Protein AF-L7LVC6-F1 (afdb_monomer)

Solvent-accessible surface area (backbone atoms only — not comparable to full-atom values): 7428 Å² total; per-residue (Å²): 144,88,68,78,77,69,68,68,66,68,63,77,78,66,74,89,70,81,80,62,83,80,78,74,78,79,74,86,75,53,43,55,91,85,61,80,53,53,95,81,52,83,38,82,44,34,86,44,43,36,33,56,82,37,88,79,61,53,76,31,20,15,54,32,57,74,77,60,29,29,31,44,21,32,73,60,40,20,40,48,82,89,20,58,22,86,38,62,66,57,37,23,68,61,36,74,37,92,50,70,43,77,70,87,74,56,98,79,49,86,67,71,79,89,77,84,132

Sequence (117 aa):
MRADVFMLLLFIFSTAHGGGPVKERKKLQGYDPTDRGYPNDTSPCHSYRGTKRCFDDRTGWHFNWYYQMCFLSDYTHCGIADNYFPTCDACNNKCKVHVCAKKLVPPDSWEPPIGRF

Secondary structure (DSSP, 8-state):
--STTSSSSTTSSS---------PPPPPSS--TT----TT--STTTT--EES--SS--SSEEEETTTTEEEE--SS-EE-TTS-BSSHHHHHHHHT---EES----TT-----S---

Radius of gyration: 23.48 Å; Cα contacts (8 Å, |Δi|>4): 176; chains: 1; bounding box: 56×30×71 Å

pLDDT: mean 77.27, std 16.79, range [41.5, 97.56]

Foldseek 3Di:
DPDPPVVVVVVVPPDPPPPDPDPDFDDDPQADPPDQFDPPQPFLCRRWGKHQCCDDLAAFWFARRVVRAIERDHNGIDTPDPRTGNDRVRRCVRRVHDDYDDDDRPPPNPPDPPDDD

Nearest PDB structures (foldseek):
  6q6c-assembly2_B  TM=6.882E-01  e=2.527E-01  Conus striatus
  4bqd-assembly1_A  TM=7.908E-01  e=5.518E-01  Homo sapiens
  2ody-assembly2_F  TM=6.850E-01  e=5.889E-01  Rhipicephalus microplus
  4bd9-assembly1_B  TM=6.139E-01  e=6.285E-01  Sabellastarte magnifica
  4bqd-assembly2_B  TM=4.994E-01  e=5.170E-01  Homo sapiens

Organism: Rhipicephalus pulchellus (NCBI:txid72859)

InterPro domains:
  IPR036880 Pancreatic trypsin inhibitor Kunitz domain superfamily [G3DSA:4.10.410.10] (16-105)
  IPR036880 Pancreatic trypsin inhibitor Kunitz domain superfamily [SSF57362] (43-98)

Structure (mmCIF, N/CA/C/O backbone):
data_AF-L7LVC6-F1
#
_entry.id   AF-L7LVC6-F1
#
loop_
_atom_site.group_PDB
_atom_site.id
_atom_site.type_symbol
_atom_site.label_atom_id
_atom_site.label_alt_id
_atom_site.label_comp_id
_atom_site.label_asym_id
_atom_site.label_entity_id
_atom_site.label_seq_id
_atom_site.pdbx_PDB_ins_code
_atom_site.Cartn_x
_atom_site.Cartn_y
_atom_site.Cartn_z
_atom_site.occupancy
_atom_site.B_iso_or_equiv
_atom_site.auth_seq_id
_atom_site.auth_comp_id
_atom_site.auth_asym_id
_atom_site.auth_atom_id
_atom_site.pdbx_PDB_model_num
ATOM 1 N N . MET A 1 1 ? 41.396 6.016 -61.512 1.00 48.44 1 MET A N 1
ATOM 2 C CA . MET A 1 1 ? 41.288 6.819 -60.274 1.00 48.44 1 MET A CA 1
ATOM 3 C C . MET A 1 1 ? 39.819 6.850 -59.867 1.00 48.44 1 MET A C 1
ATOM 5 O O . MET A 1 1 ? 39.059 7.625 -60.430 1.00 48.44 1 MET A O 1
ATOM 9 N N . ARG A 1 2 ? 39.365 5.893 -59.045 1.00 57.16 2 ARG A N 1
ATOM 10 C CA . ARG A 1 2 ? 37.951 5.777 -58.631 1.00 57.16 2 ARG A CA 1
ATOM 11 C C . ARG A 1 2 ? 37.835 4.892 -57.380 1.00 57.16 2 ARG A C 1
ATOM 13 O O . ARG A 1 2 ? 37.229 3.833 -57.419 1.00 57.16 2 ARG A O 1
ATOM 20 N N . ALA A 1 3 ? 38.502 5.295 -56.302 1.00 52.41 3 ALA A N 1
ATOM 21 C CA . ALA A 1 3 ? 38.415 4.625 -54.998 1.00 52.41 3 ALA A CA 1
ATOM 22 C C . ALA A 1 3 ? 38.141 5.617 -53.852 1.00 52.41 3 ALA A C 1
ATOM 24 O O . ALA A 1 3 ? 37.585 5.236 -52.828 1.00 52.41 3 ALA A O 1
ATOM 25 N N . ASP A 1 4 ? 38.423 6.905 -54.057 1.00 50.94 4 ASP A N 1
ATOM 26 C CA . ASP A 1 4 ? 38.396 7.902 -52.979 1.00 50.94 4 ASP A CA 1
ATOM 27 C C . ASP A 1 4 ? 37.000 8.431 -52.619 1.00 50.94 4 ASP A C 1
ATOM 29 O O . ASP A 1 4 ? 36.819 9.045 -51.572 1.00 50.94 4 ASP A O 1
ATOM 33 N N . VAL A 1 5 ? 35.980 8.167 -53.442 1.00 53.28 5 VAL A N 1
ATOM 34 C CA . VAL A 1 5 ? 34.625 8.707 -53.210 1.00 53.28 5 VAL A CA 1
ATOM 35 C C . VAL A 1 5 ? 33.804 7.842 -52.241 1.00 53.28 5 VAL A C 1
ATOM 37 O O . VAL A 1 5 ? 32.863 8.334 -51.624 1.00 53.28 5 VAL A O 1
ATOM 40 N N . PHE A 1 6 ? 34.168 6.571 -52.039 1.00 50.06 6 PHE A N 1
ATOM 41 C CA . PHE A 1 6 ? 33.396 5.661 -51.179 1.00 50.06 6 PHE A CA 1
ATOM 42 C C . PHE A 1 6 ? 33.766 5.734 -49.689 1.00 50.06 6 PHE A C 1
ATOM 44 O O . PHE A 1 6 ? 32.959 5.345 -48.849 1.00 50.06 6 PHE A O 1
ATOM 51 N N . MET A 1 7 ? 34.938 6.274 -49.340 1.00 51.56 7 MET A N 1
ATOM 52 C CA . MET A 1 7 ? 35.385 6.359 -47.940 1.00 51.56 7 MET A CA 1
ATOM 53 C C . MET A 1 7 ? 34.762 7.525 -47.157 1.00 51.56 7 MET A C 1
ATOM 55 O O . MET A 1 7 ? 34.677 7.463 -45.934 1.00 51.56 7 MET A O 1
ATOM 59 N N . LEU A 1 8 ? 34.272 8.569 -47.832 1.00 50.34 8 LEU A N 1
ATOM 60 C CA . LEU A 1 8 ? 33.687 9.743 -47.166 1.00 50.34 8 LEU A CA 1
ATOM 61 C C . LEU A 1 8 ? 32.216 9.559 -46.750 1.00 50.34 8 LEU A C 1
ATOM 63 O O . LEU A 1 8 ? 31.724 10.302 -45.906 1.00 50.34 8 LEU A O 1
ATOM 67 N N . LEU A 1 9 ? 31.518 8.551 -47.282 1.00 49.88 9 LEU A N 1
ATOM 68 C CA . LEU A 1 9 ? 30.103 8.289 -46.977 1.00 49.88 9 LEU A CA 1
ATOM 69 C C . LEU A 1 9 ? 29.879 7.452 -45.707 1.00 49.88 9 LEU A C 1
ATOM 71 O O . LEU A 1 9 ? 28.775 7.451 -45.168 1.00 49.88 9 LEU A O 1
ATOM 75 N N . LEU A 1 10 ? 30.911 6.781 -45.187 1.00 51.25 10 LEU A N 1
ATOM 76 C CA . LEU A 1 10 ? 30.808 5.966 -43.968 1.00 51.25 10 LEU A CA 1
ATOM 77 C C . LEU A 1 10 ? 30.967 6.776 -42.671 1.00 51.25 10 LEU A C 1
ATOM 79 O O . LEU A 1 10 ? 30.619 6.286 -41.601 1.00 51.25 10 LEU A O 1
ATOM 83 N N . PHE A 1 11 ? 31.421 8.031 -42.749 1.00 51.03 11 PHE A N 1
ATOM 84 C CA . PHE A 1 11 ? 31.554 8.904 -41.576 1.00 51.03 11 PHE A CA 1
ATOM 85 C C . PHE A 1 11 ? 30.280 9.682 -41.223 1.00 51.03 11 PHE A C 1
ATOM 87 O O . PHE A 1 11 ? 30.226 10.294 -40.163 1.00 51.03 11 PHE A O 1
ATOM 94 N N . ILE A 1 12 ? 29.239 9.644 -42.061 1.00 53.53 12 ILE A N 1
ATOM 95 C CA . ILE A 1 12 ? 28.008 10.425 -41.832 1.00 53.53 12 ILE A CA 1
ATOM 96 C C . ILE A 1 12 ? 26.967 9.637 -41.004 1.00 53.53 12 ILE A C 1
ATOM 98 O O . ILE A 1 12 ? 25.993 10.209 -40.525 1.00 53.53 12 ILE A O 1
ATOM 102 N N . PHE A 1 13 ? 27.176 8.337 -40.762 1.00 51.88 13 PHE A N 1
ATOM 103 C CA . PHE A 1 13 ? 26.226 7.485 -40.020 1.00 51.88 13 PHE A CA 1
ATOM 104 C C . PHE A 1 13 ? 26.603 7.213 -38.553 1.00 51.88 13 PHE A C 1
ATOM 106 O O . PHE A 1 13 ? 25.880 6.515 -37.845 1.00 51.88 13 PHE A O 1
ATOM 113 N N . SER A 1 14 ? 27.690 7.808 -38.067 1.00 49.31 14 SER A N 1
ATOM 114 C CA . SER A 1 14 ? 28.165 7.701 -36.683 1.00 49.31 14 SER A CA 1
ATOM 115 C C . SER A 1 14 ? 28.144 9.126 -36.123 1.00 49.31 14 SER A C 1
ATOM 117 O O . SER A 1 14 ? 28.954 9.934 -36.540 1.00 49.31 14 SER A O 1
ATOM 119 N N . THR A 1 15 ? 27.254 9.609 -35.265 1.00 52.75 15 THR A N 1
ATOM 120 C CA . THR A 1 15 ? 26.665 9.025 -34.066 1.00 52.75 15 THR A CA 1
ATOM 121 C C . THR A 1 15 ? 25.506 9.937 -33.634 1.00 52.75 15 THR A C 1
ATOM 123 O O . THR A 1 15 ? 25.644 10.776 -32.750 1.00 52.75 15 THR A O 1
ATOM 126 N N . ALA A 1 16 ? 24.310 9.770 -34.198 1.00 57.47 16 ALA A N 1
ATOM 127 C CA . ALA A 1 16 ? 23.103 10.302 -33.555 1.00 57.47 16 ALA A CA 1
ATOM 128 C C . ALA A 1 16 ? 22.663 9.355 -32.420 1.00 57.47 16 ALA A C 1
ATOM 130 O O . ALA A 1 16 ? 21.527 8.896 -32.365 1.00 57.47 16 ALA A O 1
ATOM 131 N N . HIS A 1 17 ? 23.581 8.998 -31.518 1.00 52.34 17 HIS A N 1
ATOM 132 C CA . HIS A 1 17 ? 23.203 8.458 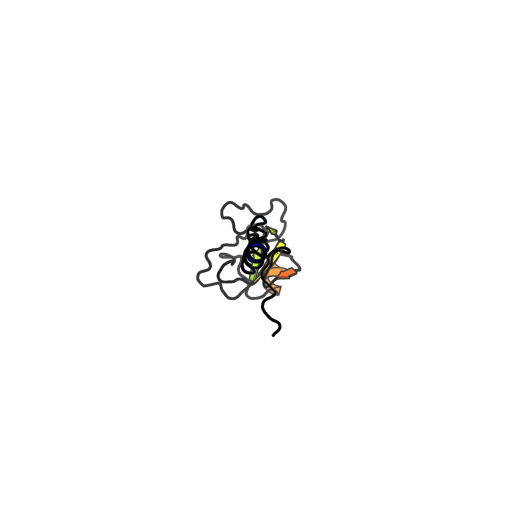-30.217 1.00 52.34 17 HIS A CA 1
ATOM 133 C C . HIS A 1 17 ? 22.803 9.655 -29.370 1.00 52.34 17 HIS A C 1
ATOM 135 O O . HIS A 1 17 ? 23.638 10.291 -28.731 1.00 52.34 17 HIS A O 1
ATOM 141 N N . GLY A 1 18 ? 21.514 9.994 -29.431 1.00 55.88 18 GLY A N 1
ATOM 142 C CA . GLY A 1 18 ? 20.878 10.939 -28.525 1.00 55.88 18 GLY A CA 1
ATOM 143 C C . GLY A 1 18 ? 20.979 10.430 -27.089 1.00 55.88 18 GLY A C 1
ATOM 144 O O . GLY A 1 18 ? 20.027 9.875 -26.554 1.00 55.88 18 GLY A O 1
ATOM 145 N N . GLY A 1 19 ? 22.145 10.615 -26.472 1.00 57.72 19 GLY A N 1
ATOM 146 C CA . GLY A 1 19 ? 22.410 10.421 -25.052 1.00 57.72 19 GLY A CA 1
ATOM 147 C C . GLY A 1 19 ? 21.808 11.562 -24.244 1.00 57.72 19 GLY A C 1
ATOM 148 O O . GLY A 1 19 ? 22.515 12.273 -23.537 1.00 57.72 19 GLY A O 1
ATOM 149 N N . GLY A 1 20 ? 20.500 11.777 -24.391 1.00 65.50 20 GLY A N 1
ATOM 150 C CA . GLY A 1 20 ? 19.760 12.588 -23.437 1.00 65.50 20 GLY A CA 1
ATOM 151 C C . GLY A 1 20 ? 19.884 11.960 -22.044 1.00 65.50 20 GLY A C 1
ATOM 152 O O . GLY A 1 20 ? 20.073 10.744 -21.940 1.00 65.50 20 GLY A O 1
ATOM 153 N N . PRO A 1 21 ? 19.801 12.754 -20.966 1.00 64.88 21 PRO A N 1
ATOM 154 C CA . PRO A 1 21 ? 19.888 12.227 -19.613 1.00 64.88 21 PRO A CA 1
ATOM 155 C C . PRO A 1 21 ? 18.888 11.081 -19.439 1.00 64.88 21 PRO A C 1
ATOM 157 O O . PRO A 1 21 ? 17.695 11.231 -19.723 1.00 64.88 21 PRO A O 1
ATOM 160 N N . VAL A 1 22 ? 19.390 9.926 -18.999 1.00 66.75 22 VAL A N 1
ATOM 161 C CA . VAL A 1 22 ? 18.561 8.762 -18.684 1.00 66.75 22 VAL A CA 1
ATOM 162 C C . VAL A 1 22 ? 17.592 9.199 -17.590 1.00 66.75 22 VAL A C 1
ATOM 164 O O . VAL A 1 22 ? 18.003 9.450 -16.460 1.00 66.75 22 VAL A O 1
ATOM 167 N N . LYS A 1 23 ? 16.306 9.350 -17.929 1.00 66.25 23 LYS A N 1
ATOM 168 C CA . LYS A 1 23 ? 15.280 9.673 -16.933 1.00 66.25 23 LYS A CA 1
ATOM 169 C C . LYS A 1 23 ? 15.248 8.542 -15.913 1.00 66.25 23 LYS A C 1
ATOM 171 O O . LYS A 1 23 ? 14.904 7.409 -16.253 1.00 66.25 23 LYS A O 1
ATOM 176 N N . GLU A 1 24 ? 15.609 8.849 -14.672 1.00 67.44 24 GLU A N 1
ATOM 177 C CA . GLU A 1 24 ? 15.495 7.887 -13.585 1.00 67.44 24 GLU A CA 1
ATOM 178 C C . GLU A 1 24 ? 14.042 7.432 -13.428 1.00 67.44 24 GLU A C 1
ATOM 180 O O . GLU A 1 24 ? 13.090 8.201 -13.608 1.00 67.44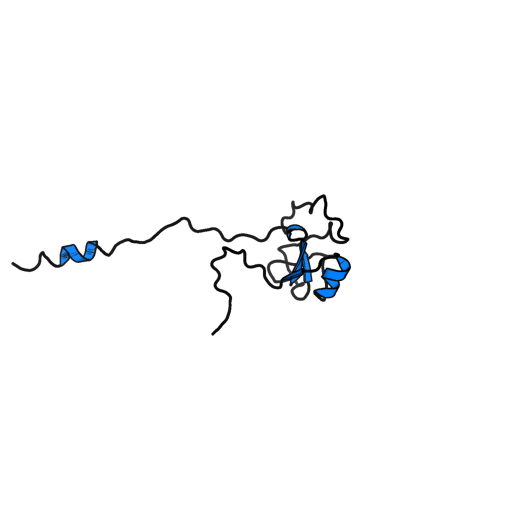 24 GLU A O 1
ATOM 185 N N . ARG A 1 25 ? 13.858 6.157 -13.081 1.00 67.50 25 ARG A N 1
ATOM 186 C CA . ARG A 1 25 ? 12.525 5.625 -12.806 1.00 67.50 25 ARG A CA 1
ATOM 187 C C . ARG A 1 25 ? 11.966 6.317 -11.562 1.00 67.50 25 ARG A C 1
ATOM 189 O O . ARG A 1 25 ? 12.540 6.201 -10.479 1.00 67.50 25 ARG A O 1
ATOM 196 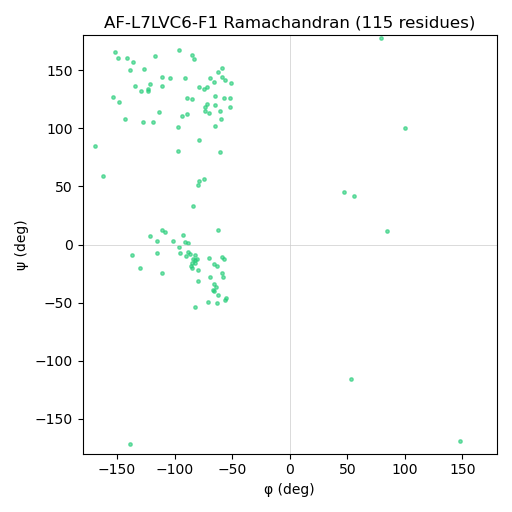N N . LYS A 1 26 ? 10.824 6.997 -11.709 1.00 75.38 26 LYS A N 1
ATOM 197 C CA . LYS A 1 26 ? 10.072 7.553 -10.575 1.00 75.38 26 LYS A CA 1
ATOM 198 C C . LYS A 1 26 ? 9.729 6.417 -9.603 1.00 75.38 26 LYS A C 1
ATOM 200 O O . LYS A 1 26 ? 9.156 5.405 -10.002 1.00 75.38 26 LYS A O 1
ATOM 205 N N . LYS A 1 27 ? 10.101 6.583 -8.334 1.00 83.62 27 LYS A N 1
ATOM 206 C CA . LYS A 1 27 ? 9.810 5.630 -7.255 1.00 83.62 27 LYS A CA 1
ATOM 207 C C . LYS A 1 27 ? 8.482 6.001 -6.596 1.00 83.62 27 LYS A C 1
ATOM 209 O O . LYS A 1 27 ? 8.191 7.186 -6.442 1.00 83.62 27 LYS A O 1
ATOM 214 N N . LEU A 1 28 ? 7.699 4.998 -6.199 1.00 85.62 28 LEU A N 1
ATOM 215 C CA . LEU A 1 28 ? 6.488 5.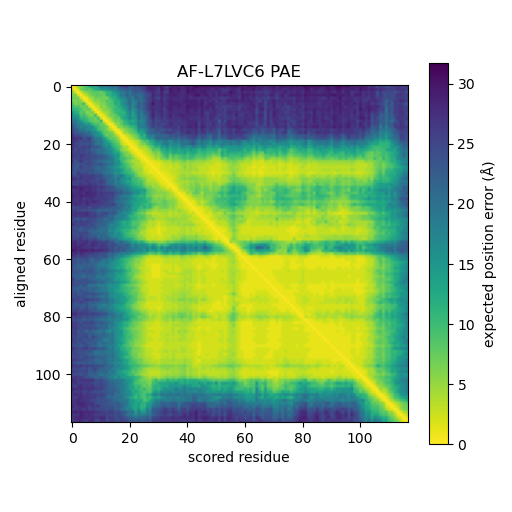225 -5.409 1.00 85.62 28 LEU A CA 1
ATOM 216 C C . LEU A 1 28 ? 6.852 5.783 -4.027 1.00 85.62 28 LEU A C 1
ATOM 218 O O . LEU A 1 28 ? 7.829 5.348 -3.408 1.00 85.62 28 LEU A O 1
ATOM 222 N N . GLN A 1 29 ? 6.060 6.747 -3.565 1.00 88.62 29 GLN A N 1
ATOM 223 C CA . GLN A 1 29 ? 6.218 7.406 -2.266 1.00 88.62 29 GLN A CA 1
ATOM 224 C C . GLN A 1 29 ? 5.306 6.774 -1.199 1.00 88.62 29 GLN A C 1
ATOM 226 O O . GLN A 1 29 ? 4.432 5.966 -1.523 1.00 88.62 29 GLN A O 1
ATOM 231 N N . GLY A 1 30 ? 5.532 7.101 0.077 1.00 87.62 30 GLY A N 1
ATOM 232 C CA . GLY A 1 30 ? 4.756 6.562 1.202 1.00 87.62 30 GLY A CA 1
ATOM 233 C C . GLY A 1 30 ? 5.226 5.202 1.736 1.00 87.62 30 GLY A C 1
ATOM 234 O O . GLY A 1 30 ? 4.523 4.580 2.528 1.00 87.62 30 GLY A O 1
ATOM 235 N N . TYR A 1 31 ? 6.407 4.738 1.311 1.00 90.00 31 TYR A N 1
ATOM 236 C CA . TYR A 1 31 ? 7.030 3.477 1.756 1.00 90.00 31 TYR A CA 1
ATOM 237 C C . TYR A 1 31 ? 8.414 3.682 2.382 1.00 90.00 31 TYR A C 1
ATOM 239 O O . TYR A 1 31 ? 9.156 2.717 2.586 1.00 90.00 31 TYR A O 1
ATOM 247 N N . ASP A 1 32 ? 8.817 4.935 2.595 1.00 87.69 32 ASP A N 1
ATOM 248 C CA . ASP A 1 32 ? 10.063 5.238 3.286 1.00 87.69 32 ASP A CA 1
ATOM 249 C C . ASP A 1 32 ? 9.874 4.982 4.796 1.00 87.69 32 ASP A C 1
ATOM 251 O O . ASP A 1 32 ? 8.867 5.402 5.364 1.00 87.69 32 ASP A O 1
ATOM 255 N N . PRO A 1 33 ? 10.798 4.297 5.490 1.00 83.06 33 PRO A N 1
ATOM 256 C CA . PRO A 1 33 ? 10.702 4.106 6.939 1.00 83.06 33 PRO A CA 1
ATOM 257 C C . PRO A 1 33 ? 10.672 5.414 7.742 1.00 83.06 33 PRO A C 1
ATOM 259 O O . PRO A 1 33 ? 10.202 5.426 8.881 1.00 83.06 33 PRO A O 1
ATOM 262 N N . THR A 1 34 ? 11.216 6.494 7.175 1.00 84.69 34 THR A N 1
ATOM 263 C CA . THR A 1 34 ? 11.262 7.828 7.789 1.00 84.69 34 THR A CA 1
ATOM 264 C C . THR A 1 34 ? 9.971 8.616 7.598 1.00 84.69 34 THR A C 1
ATOM 266 O O . THR A 1 34 ? 9.784 9.656 8.234 1.00 84.69 34 THR A O 1
ATOM 269 N N . ASP A 1 35 ? 9.068 8.103 6.769 1.00 79.44 35 ASP A N 1
ATOM 270 C CA . ASP A 1 35 ? 7.817 8.747 6.443 1.00 79.44 35 ASP A CA 1
ATOM 271 C C . ASP A 1 35 ? 6.856 8.701 7.630 1.00 79.44 35 ASP A C 1
ATOM 273 O O . ASP A 1 35 ? 6.523 7.633 8.152 1.00 79.44 35 ASP A O 1
ATOM 277 N N . ARG A 1 36 ? 6.426 9.874 8.101 1.00 75.38 36 ARG A N 1
ATOM 278 C CA . ARG A 1 36 ? 5.586 9.990 9.305 1.00 75.38 36 ARG A CA 1
ATOM 279 C C . ARG A 1 36 ? 4.089 10.005 8.997 1.00 75.38 36 ARG A C 1
ATOM 281 O O . ARG A 1 36 ? 3.300 10.225 9.912 1.00 75.38 36 ARG A O 1
ATOM 288 N N . GLY A 1 37 ? 3.711 9.740 7.748 1.00 74.69 37 GLY A N 1
ATOM 289 C CA . GLY A 1 37 ? 2.345 9.929 7.272 1.00 74.69 37 GLY A CA 1
ATOM 290 C C . GLY A 1 37 ? 2.057 11.398 6.949 1.00 74.69 37 GLY A C 1
ATOM 291 O O . GLY A 1 37 ? 2.904 12.275 7.141 1.00 74.69 37 GLY A O 1
ATOM 292 N N . TYR A 1 38 ? 0.848 11.684 6.463 1.00 75.38 38 TYR A N 1
ATOM 293 C CA . TYR A 1 38 ? 0.433 13.060 6.200 1.00 75.38 38 TYR A CA 1
ATOM 294 C C . TYR A 1 38 ? -0.109 13.683 7.491 1.00 75.38 38 TYR A C 1
ATOM 296 O O . TYR A 1 38 ? -1.060 13.146 8.059 1.00 75.38 38 TYR A O 1
ATOM 304 N N . PRO A 1 39 ? 0.418 14.833 7.946 1.00 72.81 39 PRO A N 1
ATOM 305 C CA . PRO A 1 39 ? 0.023 15.427 9.225 1.00 72.81 39 PRO A CA 1
ATOM 306 C C . PRO A 1 39 ? -1.454 15.845 9.291 1.00 72.81 39 PRO A C 1
ATOM 308 O O . PRO A 1 39 ? -1.988 15.995 10.383 1.00 72.81 39 PRO A O 1
ATOM 311 N N . ASN A 1 40 ? -2.116 15.999 8.140 1.00 80.25 40 ASN A N 1
ATOM 312 C CA . ASN A 1 40 ? -3.525 16.384 8.043 1.00 80.25 40 ASN A CA 1
ATOM 313 C C . ASN A 1 40 ? -4.426 15.247 7.535 1.00 80.25 40 ASN A C 1
ATOM 315 O O . ASN A 1 40 ? -5.564 15.504 7.139 1.00 80.25 40 ASN A O 1
ATOM 319 N N . ASP A 1 41 ? -3.933 14.007 7.481 1.00 75.94 41 ASP A N 1
ATOM 320 C CA . ASP A 1 41 ? -4.794 12.880 7.136 1.00 75.94 41 ASP A CA 1
ATOM 321 C C . ASP A 1 41 ? -5.719 12.561 8.317 1.00 75.94 41 ASP A C 1
ATOM 323 O O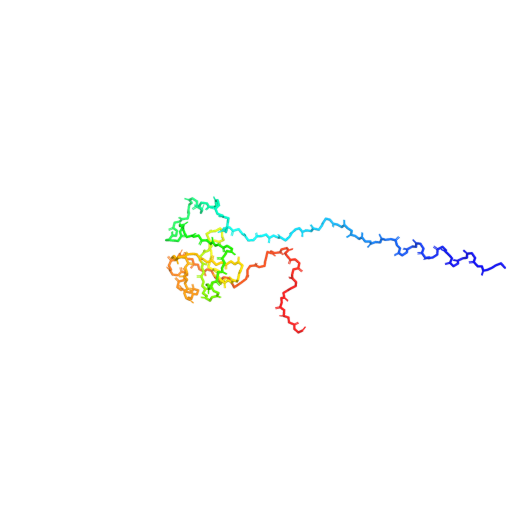 . ASP A 1 41 ? -5.281 12.179 9.400 1.00 75.94 41 ASP A O 1
ATOM 327 N N . THR A 1 42 ? -7.018 12.753 8.098 1.00 79.44 42 THR A N 1
ATOM 328 C CA . THR A 1 42 ? -8.075 12.446 9.073 1.00 79.44 42 THR A CA 1
ATOM 329 C C . THR A 1 42 ? -8.614 11.028 8.907 1.00 79.44 42 THR A C 1
ATOM 331 O O . THR A 1 42 ? -9.536 10.624 9.621 1.00 79.44 42 THR A O 1
ATOM 334 N N . SER A 1 43 ? -8.052 10.252 7.975 1.00 82.81 43 SER A N 1
ATOM 335 C CA . SER A 1 43 ? -8.446 8.874 7.777 1.00 82.81 43 SER A CA 1
ATOM 336 C C . SER A 1 43 ? -8.158 8.040 9.031 1.00 82.81 43 SER A C 1
ATOM 338 O O . SER A 1 43 ? -7.159 8.243 9.737 1.00 82.81 43 SER A O 1
ATOM 340 N N . PRO A 1 44 ? -8.974 7.005 9.289 1.00 85.56 44 PRO A N 1
ATOM 341 C CA . PRO A 1 44 ? -8.655 5.994 10.295 1.00 85.56 44 PRO A CA 1
ATOM 342 C C . PRO A 1 44 ? -7.330 5.259 10.031 1.00 85.56 44 PRO A C 1
ATOM 344 O O . PRO A 1 44 ? -6.861 4.529 10.898 1.00 85.56 44 PRO A O 1
ATOM 347 N N . CYS A 1 45 ? -6.749 5.447 8.843 1.00 89.62 45 CYS A N 1
ATOM 348 C CA . CYS A 1 45 ? -5.540 4.801 8.360 1.00 89.62 45 CYS A CA 1
ATOM 349 C C . CYS A 1 45 ? -4.336 5.756 8.294 1.00 89.62 45 CYS A C 1
ATOM 351 O O . CYS A 1 45 ? -3.306 5.382 7.746 1.00 89.62 45 CYS A O 1
ATOM 353 N N . HIS A 1 46 ? -4.413 6.965 8.862 1.00 84.62 46 HIS A N 1
ATOM 354 C CA . HIS A 1 46 ? -3.322 7.951 8.799 1.00 84.62 46 HIS A CA 1
ATOM 355 C C . HIS A 1 46 ? -1.989 7.437 9.377 1.00 84.62 46 HIS A C 1
ATOM 357 O O . HIS A 1 46 ? -0.914 7.871 8.968 1.00 84.62 46 HIS A O 1
ATOM 363 N N . SER A 1 47 ? -2.051 6.509 10.337 1.00 83.69 47 SER A N 1
ATOM 364 C CA . SER A 1 47 ? -0.884 5.888 10.971 1.00 83.69 47 SER A CA 1
ATOM 365 C C . SER A 1 47 ? -0.381 4.646 10.232 1.00 83.69 47 SER A C 1
ATOM 367 O O . SER A 1 47 ? 0.659 4.087 10.596 1.00 83.69 47 SER A O 1
ATOM 369 N N . TYR A 1 48 ? -1.112 4.192 9.214 1.00 89.44 48 TYR A N 1
ATOM 370 C CA . TYR A 1 48 ? -0.806 2.967 8.499 1.00 89.44 48 TYR A CA 1
ATOM 371 C C . TYR A 1 48 ? 0.434 3.145 7.635 1.00 89.44 48 TYR A C 1
ATOM 373 O O . TYR A 1 48 ? 0.613 4.142 6.935 1.00 89.44 48 TYR A O 1
ATOM 381 N N . ARG A 1 49 ? 1.307 2.138 7.686 1.00 87.56 49 ARG A N 1
ATOM 382 C CA . ARG A 1 49 ? 2.583 2.150 6.976 1.00 87.56 49 ARG A CA 1
ATOM 383 C C . ARG A 1 49 ? 2.578 1.133 5.851 1.00 87.56 49 ARG A C 1
ATOM 385 O O . ARG A 1 49 ? 2.121 -0.001 6.018 1.00 87.56 49 ARG A O 1
ATOM 392 N N . GLY A 1 50 ? 3.096 1.556 4.706 1.00 90.44 50 GLY A N 1
ATOM 393 C CA . GLY A 1 50 ? 3.533 0.653 3.653 1.00 90.44 50 GLY A CA 1
ATOM 394 C C . GLY A 1 50 ? 4.964 0.179 3.904 1.00 90.44 50 GLY A C 1
ATOM 395 O O . GLY A 1 50 ? 5.722 0.786 4.661 1.00 90.44 50 GLY A O 1
ATOM 396 N N . THR A 1 51 ? 5.361 -0.895 3.234 1.00 90.25 51 THR A N 1
ATOM 397 C CA . THR A 1 51 ? 6.737 -1.389 3.194 1.00 90.25 51 THR A CA 1
ATOM 398 C C . THR A 1 51 ? 7.112 -1.896 1.815 1.00 90.25 51 THR A C 1
ATOM 400 O O . THR A 1 51 ? 6.254 -2.236 1.004 1.00 90.25 51 THR A O 1
ATOM 403 N N . LYS A 1 52 ? 8.424 -1.973 1.580 1.00 91.56 52 LYS A N 1
ATOM 404 C CA . LYS A 1 52 ? 9.012 -2.640 0.411 1.00 91.56 52 LYS A CA 1
ATOM 405 C C . LYS A 1 52 ? 9.438 -4.081 0.680 1.00 91.56 52 LYS A C 1
ATOM 407 O O . LYS A 1 52 ? 9.885 -4.779 -0.223 1.00 91.56 52 LYS A O 1
ATOM 412 N N . ARG A 1 53 ? 9.379 -4.516 1.941 1.00 90.50 53 ARG A N 1
ATOM 413 C CA . ARG A 1 53 ? 9.756 -5.869 2.363 1.00 90.50 53 ARG A CA 1
ATOM 414 C C . ARG A 1 53 ? 8.506 -6.733 2.459 1.00 90.50 53 ARG A C 1
ATOM 416 O O . ARG A 1 53 ? 7.969 -6.916 3.546 1.00 90.50 53 ARG A O 1
ATOM 423 N N . CYS A 1 54 ? 8.052 -7.217 1.310 1.00 88.88 54 CYS A N 1
ATOM 424 C CA . CYS A 1 54 ? 6.849 -8.030 1.191 1.00 88.88 54 CYS A CA 1
ATOM 425 C C . CYS A 1 54 ? 7.243 -9.504 1.158 1.00 88.88 54 CYS A C 1
ATOM 427 O O . CYS A 1 54 ? 7.737 -9.994 0.146 1.00 88.88 54 CYS A O 1
ATOM 429 N N . PHE A 1 55 ? 7.096 -10.188 2.294 1.00 77.56 55 PHE A N 1
ATOM 430 C CA . PHE A 1 55 ? 7.476 -11.597 2.416 1.00 77.56 55 PHE A CA 1
ATOM 431 C C . PHE A 1 55 ? 6.361 -12.511 1.882 1.00 77.56 55 PHE A C 1
ATOM 433 O O . PHE A 1 55 ? 6.608 -13.267 0.944 1.00 77.56 55 PHE A O 1
ATOM 440 N N . ASP A 1 56 ? 5.122 -12.356 2.374 1.00 68.94 56 ASP A N 1
ATOM 441 C CA . ASP A 1 56 ? 3.994 -13.229 1.995 1.00 68.94 56 ASP A CA 1
ATOM 442 C C . ASP A 1 56 ? 2.656 -12.515 1.723 1.00 68.94 56 ASP A C 1
ATOM 444 O O . ASP A 1 56 ? 1.756 -13.122 1.142 1.00 68.94 56 ASP A O 1
ATOM 448 N N . ASP A 1 57 ? 2.538 -11.214 2.006 1.00 61.88 57 ASP A N 1
ATOM 449 C CA . ASP A 1 57 ? 1.311 -10.423 1.791 1.00 61.88 57 ASP A CA 1
ATOM 450 C C . ASP A 1 57 ? 1.119 -9.998 0.323 1.00 61.88 57 ASP A C 1
ATOM 452 O O . ASP A 1 57 ? 0.985 -8.822 -0.017 1.00 61.88 57 ASP A O 1
ATOM 456 N N . ARG A 1 58 ? 1.127 -10.982 -0.581 1.00 70.44 58 ARG A N 1
ATOM 457 C CA . ARG A 1 58 ? 1.043 -10.798 -2.044 1.00 70.44 58 ARG A CA 1
ATOM 458 C C . ARG A 1 58 ? -0.384 -10.616 -2.545 1.00 70.44 58 ARG A C 1
ATOM 460 O O . ARG A 1 58 ? -0.602 -10.306 -3.712 1.00 70.44 58 ARG A O 1
ATOM 467 N N . THR A 1 59 ? -1.361 -10.911 -1.698 1.00 81.75 59 THR A N 1
ATOM 468 C CA . THR A 1 59 ? -2.769 -10.977 -2.077 1.00 81.75 59 THR A CA 1
ATOM 469 C C . THR A 1 59 ? -3.559 -10.099 -1.138 1.00 81.75 59 THR A C 1
ATOM 471 O O . THR A 1 59 ? -3.752 -10.460 0.015 1.00 81.75 59 THR A O 1
ATOM 474 N N . GLY A 1 60 ? -4.001 -8.944 -1.614 1.00 92.56 60 GLY A N 1
ATOM 475 C CA . GLY A 1 60 ? -4.785 -8.013 -0.816 1.00 92.56 60 GLY A CA 1
ATOM 476 C C . GLY A 1 60 ? -4.514 -6.576 -1.213 1.00 92.56 60 GLY A C 1
ATOM 477 O O . GLY A 1 60 ? -3.890 -6.296 -2.235 1.00 92.56 60 GLY A O 1
ATOM 478 N N . TRP A 1 61 ? -5.010 -5.673 -0.390 1.00 95.44 61 TRP A N 1
ATOM 479 C CA . TRP A 1 61 ? -4.956 -4.241 -0.578 1.00 95.44 61 TRP A CA 1
ATOM 480 C C . TRP A 1 61 ? -4.357 -3.594 0.660 1.00 95.44 61 TRP A C 1
ATOM 482 O O . TRP A 1 61 ? -4.511 -4.099 1.768 1.00 95.44 61 TRP A O 1
ATOM 492 N N . HIS A 1 62 ? -3.696 -2.465 0.479 1.00 94.56 62 HIS A N 1
ATOM 493 C CA . HIS A 1 62 ? -3.182 -1.649 1.564 1.00 94.56 62 HIS A CA 1
ATOM 494 C C . HIS A 1 62 ? -3.419 -0.181 1.246 1.00 94.56 62 HIS A C 1
ATOM 496 O O . HIS A 1 62 ? -3.449 0.228 0.087 1.00 94.56 62 HIS A O 1
ATOM 502 N N . PHE A 1 63 ? -3.597 0.627 2.274 1.00 93.94 63 PHE A N 1
ATOM 503 C CA . PHE A 1 63 ? -3.700 2.063 2.125 1.00 93.94 63 PHE A CA 1
ATOM 504 C C . PHE A 1 63 ? -2.313 2.677 1.952 1.00 93.94 63 PHE A C 1
ATOM 506 O O . PHE A 1 63 ? -1.371 2.348 2.681 1.00 93.94 63 PHE A O 1
ATOM 513 N N . ASN A 1 64 ? -2.197 3.597 1.001 1.00 92.50 64 ASN A N 1
ATOM 514 C CA . ASN A 1 64 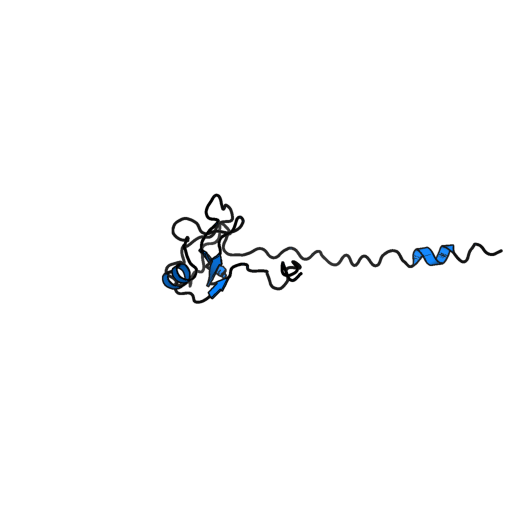? -1.043 4.463 0.870 1.00 92.50 64 ASN A CA 1
ATOM 515 C C . ASN A 1 64 ? -1.461 5.902 1.154 1.00 92.50 6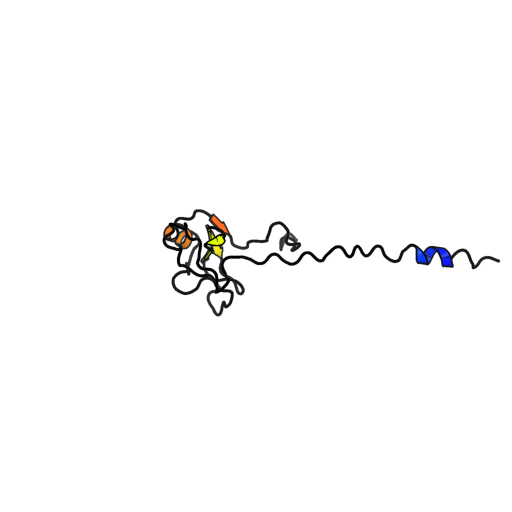4 ASN A C 1
ATOM 517 O O . ASN A 1 64 ? -2.214 6.516 0.395 1.00 92.50 64 ASN A O 1
ATOM 521 N N . TRP A 1 65 ? -0.928 6.434 2.249 1.00 89.25 65 TRP A N 1
ATOM 522 C CA . TRP A 1 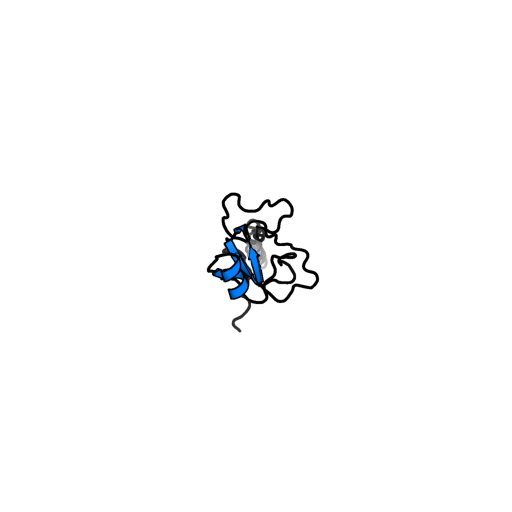65 ? -1.267 7.756 2.749 1.00 89.25 65 TRP A CA 1
ATOM 523 C C . TRP A 1 65 ? -0.825 8.877 1.788 1.00 89.25 65 TRP A C 1
ATOM 525 O O . TRP A 1 65 ? -1.532 9.872 1.660 1.00 89.25 65 TRP A O 1
ATOM 535 N N . TYR A 1 66 ? 0.303 8.719 1.076 1.00 89.44 66 TYR A N 1
ATOM 536 C CA . TYR A 1 66 ? 0.860 9.765 0.205 1.00 89.44 66 TYR A CA 1
ATOM 537 C C . TYR A 1 66 ? -0.065 10.053 -0.976 1.00 89.44 66 TYR A C 1
ATOM 539 O O . TYR A 1 66 ? -0.271 11.199 -1.367 1.00 89.44 66 TYR A O 1
ATOM 547 N N . TYR A 1 67 ? -0.641 8.991 -1.534 1.00 89.31 67 TYR A N 1
ATOM 548 C CA . TYR A 1 67 ? -1.569 9.072 -2.657 1.00 89.31 67 TYR A CA 1
ATOM 549 C C . TYR A 1 67 ? -3.042 9.064 -2.224 1.00 89.31 67 TYR A C 1
ATOM 551 O O . TYR A 1 67 ? -3.914 9.144 -3.086 1.00 89.31 67 TYR A O 1
ATOM 559 N N . GLN A 1 68 ? -3.315 8.942 -0.919 1.00 90.62 68 GLN A N 1
ATOM 560 C CA . GLN A 1 68 ? -4.653 8.834 -0.329 1.00 90.62 68 GLN A CA 1
ATOM 561 C C . GLN A 1 68 ? -5.550 7.818 -1.054 1.00 90.62 68 GLN A C 1
ATOM 563 O O . GLN A 1 68 ? -6.714 8.078 -1.363 1.00 90.62 68 GLN A O 1
ATOM 568 N N . MET A 1 69 ? -4.997 6.642 -1.355 1.00 93.00 69 MET A N 1
ATOM 569 C CA . MET A 1 69 ? -5.703 5.592 -2.089 1.00 93.00 69 MET A CA 1
ATOM 570 C C . MET A 1 69 ? -5.247 4.197 -1.676 1.00 93.00 69 MET A C 1
ATOM 572 O O . MET A 1 69 ? -4.172 4.012 -1.102 1.00 93.00 69 MET A O 1
ATOM 576 N N . CYS A 1 70 ? -6.080 3.208 -1.979 1.00 94.69 70 CYS A N 1
ATOM 577 C CA . CYS A 1 70 ? -5.796 1.809 -1.701 1.00 94.69 70 CYS A CA 1
ATOM 578 C C . CYS A 1 70 ? -5.054 1.163 -2.878 1.00 94.69 70 CYS A C 1
ATOM 580 O O . CYS A 1 70 ? -5.524 1.184 -4.018 1.00 94.69 70 CYS A O 1
ATOM 582 N N . PHE A 1 71 ? -3.907 0.551 -2.610 1.00 94.75 71 PHE A N 1
ATOM 583 C CA . PHE A 1 71 ? -3.129 -0.186 -3.596 1.00 94.75 71 PHE A CA 1
ATOM 584 C C . PHE A 1 71 ? -3.263 -1.680 -3.429 1.00 94.75 71 PHE A C 1
ATOM 586 O O . PHE A 1 71 ? -3.309 -2.186 -2.312 1.00 94.75 71 PHE A O 1
ATOM 593 N N . LEU A 1 72 ? -3.288 -2.382 -4.557 1.00 94.56 72 LEU A N 1
ATOM 594 C CA . LEU A 1 72 ? -3.083 -3.820 -4.556 1.00 94.56 72 LEU A CA 1
ATOM 595 C C . LEU A 1 72 ? -1.649 -4.095 -4.086 1.00 94.56 72 LEU A C 1
ATOM 597 O O . LEU A 1 72 ? -0.705 -3.512 -4.618 1.00 94.56 72 LEU A O 1
ATOM 601 N N . SER A 1 73 ? -1.496 -4.954 -3.084 1.00 93.06 73 SER A N 1
ATOM 602 C CA . SER A 1 73 ? -0.180 -5.381 -2.615 1.00 93.06 73 SER A CA 1
ATOM 603 C C . SER A 1 73 ? 0.504 -6.262 -3.661 1.00 93.06 73 SER A C 1
ATOM 605 O O . SER A 1 73 ? -0.143 -7.069 -4.328 1.00 93.06 73 SER A O 1
ATOM 607 N N . ASP A 1 74 ? 1.820 -6.122 -3.786 1.00 90.31 74 ASP A N 1
ATOM 608 C CA . ASP A 1 74 ? 2.667 -6.950 -4.638 1.00 90.31 74 ASP A CA 1
ATOM 609 C C . ASP A 1 74 ? 3.993 -7.309 -3.938 1.00 90.31 74 ASP A C 1
ATOM 611 O O . ASP A 1 74 ? 4.185 -7.069 -2.747 1.00 90.31 74 ASP A O 1
ATOM 615 N N . TYR A 1 75 ? 4.924 -7.919 -4.675 1.00 87.00 75 TYR A N 1
ATOM 616 C CA . TYR A 1 75 ? 6.237 -8.324 -4.154 1.00 87.00 75 TYR A CA 1
ATOM 617 C C . TYR A 1 75 ? 7.146 -7.160 -3.740 1.00 87.00 75 TYR A C 1
ATOM 619 O O . TYR A 1 75 ? 8.155 -7.364 -3.070 1.00 87.00 75 TYR A O 1
ATOM 627 N N . THR A 1 76 ? 6.832 -5.952 -4.191 1.00 88.50 76 THR A N 1
ATOM 628 C CA . THR A 1 76 ? 7.656 -4.757 -4.033 1.00 88.50 76 THR A CA 1
ATOM 629 C C . THR A 1 76 ? 7.047 -3.737 -3.087 1.00 88.50 76 THR A C 1
ATOM 631 O O . THR A 1 76 ? 7.796 -2.935 -2.537 1.00 88.50 76 THR A O 1
ATOM 634 N N . HIS A 1 77 ? 5.725 -3.748 -2.911 1.00 91.62 77 HIS A N 1
ATOM 635 C CA . HIS A 1 77 ? 4.975 -2.786 -2.118 1.00 91.62 77 HIS A CA 1
ATOM 636 C C . HIS A 1 77 ? 3.743 -3.446 -1.490 1.00 91.62 77 HIS A C 1
ATOM 638 O O . HIS A 1 77 ? 2.874 -3.977 -2.180 1.00 91.62 77 HIS A O 1
ATOM 644 N N . CYS A 1 78 ? 3.646 -3.379 -0.170 1.00 92.19 78 CYS A N 1
ATOM 645 C CA . CYS A 1 78 ? 2.555 -3.963 0.604 1.00 92.19 78 CYS A CA 1
ATOM 646 C C . CYS A 1 78 ? 2.352 -3.168 1.897 1.00 92.19 78 CYS A C 1
ATOM 648 O O . CYS A 1 78 ? 3.200 -2.362 2.290 1.00 92.19 78 CYS A O 1
ATOM 650 N N . GLY A 1 79 ? 1.226 -3.388 2.569 1.00 90.62 79 GLY A N 1
ATOM 651 C CA . GLY A 1 79 ? 0.995 -2.877 3.918 1.00 90.62 79 GLY A CA 1
ATOM 652 C C . GLY A 1 79 ? 1.598 -3.780 4.991 1.00 90.62 79 GLY A C 1
ATOM 653 O O . GLY A 1 79 ? 1.862 -4.951 4.742 1.00 90.62 79 GLY A O 1
ATOM 654 N N . ILE A 1 80 ? 1.816 -3.230 6.188 1.00 86.62 80 ILE A N 1
ATOM 655 C CA . ILE A 1 80 ? 2.214 -3.992 7.382 1.00 86.62 80 ILE A CA 1
ATOM 656 C C . ILE A 1 80 ? 1.059 -4.007 8.389 1.00 86.62 80 ILE A C 1
ATOM 658 O O . ILE A 1 80 ? 0.398 -2.984 8.576 1.00 86.62 80 ILE A O 1
ATOM 662 N N . ALA A 1 81 ? 0.898 -5.128 9.101 1.00 86.25 81 ALA A N 1
ATOM 663 C CA . ALA A 1 81 ? -0.021 -5.286 10.230 1.00 86.25 81 ALA A CA 1
ATOM 664 C C . ALA A 1 81 ? -1.460 -4.881 9.861 1.00 86.25 81 ALA A C 1
ATOM 666 O O . ALA A 1 81 ? -2.059 -5.498 8.986 1.00 86.25 81 ALA A O 1
ATOM 667 N N . ASP A 1 82 ? -1.997 -3.836 10.492 1.00 90.56 82 ASP A N 1
ATOM 668 C CA . ASP A 1 82 ? -3.377 -3.383 10.286 1.00 90.56 82 ASP A CA 1
ATOM 669 C C . ASP A 1 82 ? -3.616 -2.741 8.909 1.00 90.56 82 ASP A C 1
ATOM 671 O O . ASP A 1 82 ? -4.762 -2.532 8.514 1.00 90.56 82 ASP A O 1
ATOM 675 N N . ASN A 1 83 ? -2.553 -2.450 8.152 1.00 92.88 83 ASN A N 1
ATOM 676 C CA . ASN A 1 83 ? -2.646 -1.909 6.799 1.00 92.88 83 ASN A CA 1
ATOM 677 C C . ASN A 1 83 ? -2.843 -2.997 5.729 1.00 92.88 83 ASN A C 1
ATOM 679 O O . ASN A 1 83 ? -2.322 -2.886 4.622 1.00 92.88 83 ASN A O 1
ATOM 683 N N . TYR A 1 84 ? -3.550 -4.071 6.058 1.00 93.62 84 TYR A N 1
ATOM 684 C CA . TYR A 1 84 ? -3.844 -5.160 5.139 1.00 93.62 84 TYR A CA 1
ATOM 685 C C . TYR A 1 84 ? -5.350 -5.374 5.032 1.00 93.62 84 TYR A C 1
ATOM 687 O O . TYR A 1 84 ? -6.062 -5.495 6.029 1.00 93.62 84 TYR A O 1
ATOM 695 N N . PHE A 1 85 ? -5.830 -5.468 3.798 1.00 94.62 85 PHE A N 1
ATOM 696 C CA . PHE A 1 85 ? -7.239 -5.626 3.486 1.00 94.62 85 PHE A CA 1
ATOM 697 C C . PHE A 1 85 ? -7.447 -6.716 2.436 1.00 94.62 85 PHE A C 1
ATOM 699 O O . PHE A 1 85 ? -6.764 -6.725 1.413 1.00 94.62 85 PHE A O 1
ATOM 706 N N . PRO A 1 86 ? -8.436 -7.606 2.604 1.00 94.62 86 PRO A N 1
ATOM 707 C CA . PRO A 1 86 ? -8.692 -8.660 1.625 1.00 94.62 86 PRO A CA 1
ATOM 708 C C . PRO A 1 86 ? -9.252 -8.113 0.302 1.00 94.62 86 PRO A C 1
ATOM 710 O O . PRO A 1 86 ? -9.037 -8.699 -0.757 1.00 94.62 86 PRO A O 1
ATOM 713 N N . THR A 1 87 ? -9.959 -6.978 0.334 1.00 96.38 87 THR A N 1
ATOM 714 C CA . THR A 1 87 ? -10.579 -6.361 -0.845 1.00 96.38 87 THR A CA 1
ATOM 715 C C . THR A 1 87 ? -10.351 -4.852 -0.882 1.00 96.38 87 THR A C 1
ATOM 717 O O . THR A 1 87 ? -10.144 -4.209 0.149 1.00 96.38 87 THR A O 1
ATOM 720 N N . CYS A 1 88 ? -10.435 -4.281 -2.087 1.00 96.38 88 CYS A N 1
ATOM 721 C CA . CYS A 1 88 ? -10.408 -2.835 -2.303 1.00 96.38 88 CYS A CA 1
ATOM 722 C C . CYS A 1 88 ? -11.504 -2.137 -1.483 1.00 96.38 88 CYS A C 1
ATOM 724 O O . CYS A 1 88 ? -11.221 -1.174 -0.778 1.00 96.38 88 CYS A O 1
ATOM 726 N N . ASP A 1 89 ? -12.730 -2.670 -1.496 1.00 97.56 89 ASP A N 1
ATOM 727 C CA . ASP A 1 89 ? -13.850 -2.076 -0.761 1.00 97.56 89 ASP A CA 1
ATOM 728 C C . ASP A 1 89 ? -13.627 -2.088 0.753 1.00 97.56 89 ASP A C 1
ATOM 730 O O . ASP A 1 89 ? -13.989 -1.130 1.435 1.00 97.56 89 ASP A O 1
ATOM 734 N N . ALA A 1 90 ? -12.996 -3.133 1.298 1.00 96.69 90 ALA A N 1
ATOM 735 C CA . ALA A 1 90 ? -12.645 -3.174 2.716 1.00 96.69 90 ALA A CA 1
ATOM 736 C C . ALA A 1 90 ? -11.655 -2.055 3.078 1.00 96.69 90 ALA A C 1
ATOM 738 O O . ALA A 1 90 ? -11.860 -1.355 4.073 1.00 96.69 90 ALA A O 1
ATOM 739 N N . CYS A 1 91 ? -10.638 -1.841 2.239 1.00 96.00 91 CYS A N 1
ATOM 740 C CA . CYS A 1 91 ? -9.681 -0.749 2.402 1.00 96.00 91 CYS A CA 1
ATOM 741 C C . CYS A 1 91 ? -10.364 0.624 2.293 1.00 96.00 91 CYS A C 1
ATOM 743 O O . CYS A 1 91 ? -10.258 1.440 3.208 1.00 96.00 91 CYS A O 1
ATOM 745 N N . ASN A 1 92 ? -11.152 0.851 1.237 1.00 95.88 92 ASN A N 1
ATOM 746 C CA . ASN A 1 92 ? -11.891 2.095 1.010 1.00 95.88 92 ASN A CA 1
ATOM 747 C C . ASN A 1 92 ? -12.817 2.439 2.184 1.00 95.88 92 ASN A C 1
ATOM 749 O O . ASN A 1 92 ? -12.797 3.558 2.700 1.00 95.88 92 ASN A O 1
ATOM 753 N N . ASN A 1 93 ? -13.594 1.463 2.658 1.00 95.81 93 ASN A N 1
ATOM 754 C CA . ASN A 1 93 ? -14.545 1.661 3.750 1.00 95.81 93 ASN A CA 1
ATOM 755 C C . ASN A 1 93 ? -13.859 1.966 5.086 1.00 95.81 93 ASN A C 1
ATOM 757 O O . ASN A 1 93 ? -14.358 2.803 5.853 1.00 95.81 93 ASN A O 1
ATOM 761 N N . LYS A 1 94 ? -12.728 1.299 5.364 1.00 95.44 94 LYS A N 1
ATOM 762 C CA . LYS A 1 94 ? -11.938 1.514 6.581 1.00 95.44 94 LYS A CA 1
ATOM 763 C C . LYS A 1 94 ? -11.222 2.860 6.543 1.00 95.44 94 LYS A C 1
ATOM 765 O O . LYS A 1 94 ? -11.343 3.621 7.496 1.00 95.44 94 LYS A O 1
ATOM 770 N N . CYS A 1 95 ? -10.528 3.160 5.450 1.00 93.75 95 CYS A N 1
ATOM 771 C CA . CYS A 1 95 ? -9.685 4.346 5.311 1.00 93.75 95 CYS A CA 1
ATOM 772 C C . CYS A 1 95 ? -10.432 5.576 4.787 1.00 93.75 95 CYS A C 1
ATOM 774 O O . CYS A 1 95 ? -9.829 6.630 4.645 1.00 93.75 95 CYS A O 1
ATOM 776 N N . LYS A 1 96 ? -11.743 5.474 4.531 1.00 94.00 96 LYS A N 1
ATOM 777 C CA . LYS A 1 96 ? -12.581 6.577 4.028 1.00 94.00 96 LYS A CA 1
ATOM 778 C C . LYS A 1 96 ? -12.044 7.183 2.730 1.00 94.00 96 LYS A C 1
ATOM 780 O O . LYS A 1 96 ? -12.065 8.395 2.546 1.00 94.00 96 LYS A O 1
ATOM 785 N N . VAL A 1 97 ? -11.595 6.317 1.824 1.00 91.81 97 VAL A N 1
ATOM 786 C CA . VAL A 1 97 ? -11.147 6.698 0.480 1.00 91.81 97 VAL A CA 1
ATOM 787 C C . VAL A 1 97 ? -12.032 6.073 -0.589 1.00 91.81 97 VAL A C 1
ATOM 789 O O . VAL A 1 97 ? -12.788 5.142 -0.322 1.00 91.81 97 VAL A O 1
ATOM 792 N N . HIS A 1 98 ? -11.964 6.616 -1.802 1.00 91.62 98 HIS A N 1
ATOM 793 C CA . HIS A 1 98 ? -12.861 6.241 -2.901 1.00 91.62 98 HIS A CA 1
ATOM 794 C C . HIS A 1 98 ? -12.144 5.574 -4.076 1.00 91.62 98 HIS A C 1
ATOM 796 O O . HIS A 1 98 ? -12.794 5.125 -5.018 1.00 91.62 98 HIS A O 1
ATOM 802 N N . VAL A 1 99 ? -10.810 5.539 -4.051 1.00 92.94 99 VAL A N 1
ATOM 803 C CA . VAL A 1 99 ? -9.997 5.147 -5.201 1.00 92.94 99 VAL A CA 1
ATOM 804 C C . VAL A 1 99 ? -9.101 3.976 -4.835 1.00 92.94 99 VAL A C 1
ATOM 806 O O . VAL A 1 99 ? -8.413 3.980 -3.814 1.00 92.94 99 VAL A O 1
ATOM 809 N N . CYS A 1 100 ? -9.087 2.996 -5.733 1.00 94.62 100 CYS A N 1
ATOM 810 C CA . CYS A 1 100 ? -8.203 1.848 -5.692 1.00 94.62 100 CYS A CA 1
ATOM 811 C C . CYS A 1 100 ? -7.371 1.787 -6.970 1.00 94.62 100 CYS A C 1
ATOM 813 O O . CYS A 1 100 ? -7.907 1.962 -8.066 1.00 94.62 100 CYS A O 1
ATOM 815 N N . ALA A 1 101 ? -6.084 1.469 -6.853 1.00 93.50 101 ALA A N 1
ATOM 816 C CA . ALA A 1 101 ? -5.220 1.246 -8.007 1.00 93.50 101 ALA A CA 1
ATOM 817 C C . ALA A 1 101 ? -4.460 -0.079 -7.889 1.00 93.50 101 ALA A C 1
ATOM 819 O O . ALA A 1 101 ? -3.856 -0.391 -6.868 1.00 93.50 101 ALA A O 1
ATOM 820 N N . LYS A 1 102 ? -4.477 -0.871 -8.966 1.00 89.88 102 LYS A N 1
ATOM 821 C CA . LYS A 1 102 ? -3.751 -2.152 -9.024 1.00 89.88 102 LYS A CA 1
ATOM 822 C C . LYS A 1 102 ? -2.259 -1.976 -9.302 1.00 89.88 102 LYS A C 1
ATOM 824 O O . LYS A 1 102 ? -1.457 -2.794 -8.882 1.00 89.88 102 LYS A O 1
ATOM 829 N N . LYS A 1 103 ? -1.905 -0.931 -10.049 1.00 78.62 103 LYS A N 1
ATOM 830 C CA . LYS A 1 103 ? -0.531 -0.536 -10.357 1.00 78.62 103 LYS A CA 1
ATOM 831 C C . LYS A 1 103 ? -0.541 0.963 -10.617 1.00 78.62 103 LYS A C 1
ATOM 833 O O . LYS A 1 103 ? -1.317 1.423 -11.453 1.00 78.62 103 LYS A O 1
ATOM 838 N N . LEU A 1 104 ? 0.308 1.715 -9.925 1.00 68.62 104 LEU A N 1
ATOM 839 C CA . LEU A 1 104 ? 0.635 3.073 -10.340 1.00 68.62 104 LEU A CA 1
ATOM 840 C C . LEU A 1 104 ? 1.884 3.014 -11.201 1.00 68.62 104 LEU A C 1
ATOM 842 O O . LEU A 1 104 ? 2.983 2.725 -10.735 1.00 68.62 104 LEU A O 1
ATOM 846 N N . VAL A 1 105 ? 1.676 3.278 -12.480 1.00 68.31 105 VAL A N 1
ATOM 847 C CA . VAL A 1 105 ? 2.733 3.571 -13.435 1.00 68.31 105 VAL A CA 1
ATOM 848 C C . VAL A 1 105 ? 2.898 5.089 -13.360 1.00 68.31 105 VAL A C 1
ATOM 850 O O . VAL A 1 105 ? 1.938 5.798 -13.674 1.00 68.31 105 VAL A O 1
ATOM 853 N N . PRO A 1 106 ? 4.025 5.624 -12.855 1.00 62.72 106 PRO A N 1
ATOM 854 C CA . PRO A 1 106 ? 4.243 7.063 -12.866 1.00 62.72 106 PRO A CA 1
ATOM 855 C C . PRO A 1 106 ? 4.008 7.593 -14.290 1.00 62.72 106 PRO A C 1
ATOM 857 O O . PRO A 1 106 ? 4.449 6.936 -15.230 1.00 62.72 106 PRO A O 1
ATOM 860 N N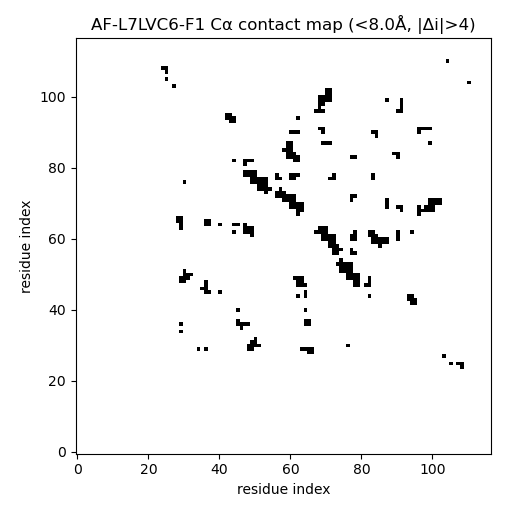 . PRO A 1 107 ? 3.359 8.755 -14.483 1.00 56.44 107 PRO A N 1
ATOM 861 C CA . PRO A 1 107 ? 2.931 9.223 -15.811 1.00 56.44 107 PRO A CA 1
ATOM 862 C C . PRO A 1 107 ? 4.065 9.365 -16.847 1.00 56.44 107 PRO A C 1
ATOM 864 O O . PRO A 1 107 ? 3.804 9.475 -18.039 1.00 56.44 107 PRO A O 1
ATOM 867 N N . ASP A 1 108 ? 5.324 9.309 -16.405 1.00 56.53 108 ASP A N 1
ATOM 868 C CA . ASP A 1 108 ? 6.526 9.462 -17.221 1.00 56.53 108 ASP A CA 1
ATOM 869 C C . ASP A 1 108 ? 7.372 8.177 -17.264 1.00 56.53 108 ASP A C 1
ATOM 871 O O . ASP A 1 108 ? 8.488 8.195 -17.791 1.00 56.53 108 ASP A O 1
ATOM 875 N N . SER A 1 109 ? 6.934 7.077 -16.639 1.00 56.72 109 SER A N 1
ATOM 876 C CA . SER A 1 109 ? 7.699 5.836 -16.707 1.00 56.72 109 SER A CA 1
ATOM 877 C C . SER A 1 109 ? 7.540 5.238 -18.097 1.00 56.72 109 SER A C 1
ATOM 879 O O . SER A 1 109 ? 6.443 4.857 -18.489 1.00 56.72 109 SER A O 1
ATOM 881 N N . TRP A 1 110 ? 8.657 5.121 -18.809 1.00 58.19 110 TRP A N 1
ATOM 882 C CA . TRP A 1 110 ? 8.788 4.513 -20.135 1.00 58.19 110 TRP A CA 1
ATOM 883 C C . TRP A 1 110 ? 8.432 3.018 -20.197 1.00 58.19 110 TRP A C 1
ATOM 885 O O . TRP A 1 110 ? 8.762 2.363 -21.181 1.00 58.19 110 TRP A O 1
ATOM 895 N N . GLU A 1 111 ? 7.814 2.446 -19.160 1.00 56.72 111 GLU A N 1
ATOM 896 C CA . GLU A 1 111 ? 7.300 1.085 -19.250 1.00 56.72 111 GLU A CA 1
ATOM 897 C C . GLU A 1 111 ? 6.099 1.109 -20.200 1.00 56.72 111 GLU A C 1
ATOM 899 O O . GLU A 1 111 ? 5.087 1.737 -19.870 1.00 56.72 111 GLU A O 1
ATOM 904 N N . PRO A 1 112 ? 6.185 0.467 -21.382 1.00 51.50 112 PRO A N 1
ATOM 905 C CA . PRO A 1 112 ? 5.009 0.315 -22.219 1.00 51.50 112 PRO A CA 1
ATOM 906 C C . PRO A 1 112 ? 3.928 -0.390 -21.386 1.00 51.50 112 PRO A C 1
ATOM 908 O O . PRO A 1 112 ? 4.263 -1.269 -20.580 1.00 51.50 112 PRO A O 1
ATOM 911 N N . PRO A 1 113 ? 2.644 -0.012 -21.526 1.00 52.44 113 PRO A N 1
ATOM 912 C CA . PRO A 1 113 ? 1.565 -0.720 -20.855 1.00 52.44 113 PRO A CA 1
ATOM 913 C C . PRO A 1 113 ? 1.710 -2.205 -21.185 1.00 52.44 113 PRO A C 1
ATOM 915 O O . PRO A 1 113 ? 1.706 -2.589 -22.354 1.00 52.44 113 PRO A O 1
ATOM 918 N N . ILE A 1 114 ? 1.925 -3.026 -20.156 1.00 57.50 114 ILE A N 1
ATOM 919 C CA . ILE A 1 114 ? 2.108 -4.463 -20.332 1.00 57.50 114 ILE A CA 1
ATOM 920 C C . ILE A 1 114 ? 0.782 -5.011 -20.870 1.00 57.50 114 ILE A C 1
ATOM 922 O O . ILE A 1 114 ? -0.179 -5.172 -20.121 1.00 57.50 114 ILE A O 1
ATOM 926 N N . GLY A 1 115 ? 0.754 -5.257 -22.181 1.00 51.31 115 GLY A N 1
ATOM 927 C CA . GLY A 1 115 ? -0.268 -6.020 -22.886 1.00 51.31 115 GLY A CA 1
ATOM 928 C C . GLY A 1 115 ? -1.335 -5.202 -23.615 1.00 51.31 115 GLY A C 1
ATOM 929 O O . GLY A 1 115 ? -2.361 -4.855 -23.035 1.00 51.31 115 GLY A O 1
ATOM 930 N N . ARG A 1 116 ? -1.169 -5.070 -24.937 1.00 41.50 116 ARG A N 1
ATOM 931 C CA . ARG A 1 116 ? -2.128 -5.631 -25.908 1.00 41.50 116 ARG A CA 1
ATOM 932 C C . ARG A 1 116 ? -1.363 -6.166 -27.132 1.00 41.50 116 ARG A C 1
ATOM 934 O O . ARG A 1 116 ? -0.917 -5.363 -27.942 1.00 41.50 116 ARG A O 1
ATOM 941 N N . PHE A 1 117 ? -1.334 -7.503 -27.213 1.00 43.97 117 PHE A N 1
ATOM 942 C CA . PHE A 1 117 ? -0.868 -8.408 -28.282 1.00 43.97 117 PHE A CA 1
ATOM 943 C C . PHE A 1 117 ? 0.641 -8.595 -28.453 1.00 43.97 117 PHE A C 1
ATOM 945 O O . PHE A 1 117 ? 1.343 -7.628 -28.809 1.00 43.97 117 PHE A O 1
#

Mean predicted aligned error: 11.99 Å